Protein AF-A0A7X6Y8H6-F1 (afdb_monomer_lite)

Foldseek 3Di:
DDDPVVLVVVCVVQNVVQKDQDQVVQVVPQDDPVRHGGGDRIGGDHPDD

pLDDT: mean 90.93, std 6.45, range [70.19, 96.25]

Structure (mmCIF, N/CA/C/O backbone):
data_AF-A0A7X6Y8H6-F1
#
_entry.id   AF-A0A7X6Y8H6-F1
#
loop_
_atom_site.group_PDB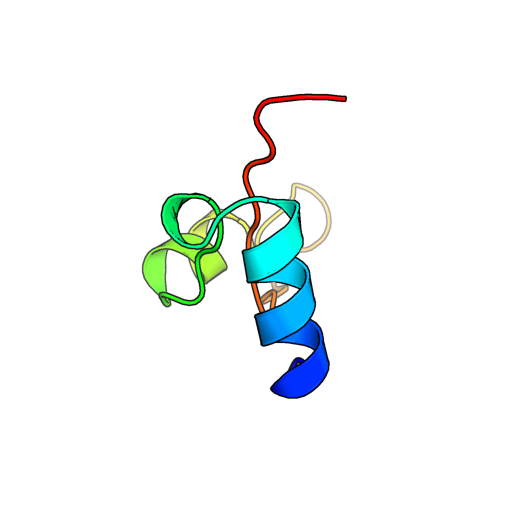
_atom_site.id
_atom_site.type_symbol
_atom_site.label_atom_id
_atom_site.label_alt_id
_atom_site.label_comp_id
_atom_site.label_asym_id
_atom_site.label_entity_id
_atom_site.label_seq_id
_atom_site.pdbx_PDB_ins_code
_atom_site.Cartn_x
_atom_site.Cartn_y
_atom_site.Cartn_z
_atom_site.occupancy
_atom_site.B_iso_or_equiv
_atom_site.auth_seq_id
_atom_site.auth_comp_id
_atom_site.auth_asym_id
_atom_site.auth_atom_id
_atom_site.pdbx_PDB_model_num
ATOM 1 N N . MET A 1 1 ? -5.534 -2.689 -9.654 1.00 79.00 1 MET A N 1
ATOM 2 C CA . MET A 1 1 ? -6.227 -1.538 -9.054 1.00 79.00 1 MET A CA 1
ATOM 3 C C . MET A 1 1 ? -7.022 -2.028 -7.869 1.00 79.00 1 MET A C 1
ATOM 5 O O . MET A 1 1 ? -7.995 -2.754 -8.049 1.00 79.00 1 MET A O 1
ATOM 9 N N . ILE A 1 2 ? -6.546 -1.686 -6.675 1.00 88.94 2 ILE A N 1
ATOM 10 C CA . ILE A 1 2 ? -7.158 -2.079 -5.412 1.00 88.94 2 ILE A CA 1
ATOM 11 C C . ILE A 1 2 ? -8.589 -1.544 -5.332 1.00 88.94 2 ILE A C 1
ATOM 13 O O . ILE A 1 2 ? -8.872 -0.421 -5.751 1.00 88.94 2 ILE A O 1
ATOM 17 N N . ASP A 1 3 ? -9.488 -2.365 -4.800 1.00 95.06 3 ASP A N 1
ATOM 18 C CA . ASP A 1 3 ? -10.863 -1.962 -4.540 1.00 95.06 3 ASP A CA 1
ATOM 19 C C . ASP A 1 3 ? -10.924 -0.827 -3.499 1.00 95.06 3 ASP A C 1
ATOM 21 O O . ASP A 1 3 ? -10.145 -0.786 -2.540 1.00 95.06 3 ASP A O 1
ATOM 25 N N . SER A 1 4 ? -11.868 0.102 -3.668 1.00 93.69 4 SER A N 1
ATOM 26 C CA . SER A 1 4 ? -11.995 1.263 -2.782 1.00 93.69 4 SER A CA 1
ATOM 27 C C . SER A 1 4 ? -12.361 0.892 -1.346 1.00 93.69 4 SER A C 1
ATOM 29 O O . SER A 1 4 ? -11.880 1.541 -0.417 1.00 93.69 4 SER A O 1
ATOM 31 N N . ALA A 1 5 ? -13.177 -0.148 -1.136 1.00 95.94 5 ALA A N 1
ATOM 32 C CA . ALA A 1 5 ? -13.531 -0.588 0.209 1.00 95.94 5 ALA A CA 1
ATOM 33 C C . ALA A 1 5 ? -12.329 -1.255 0.890 1.00 95.94 5 ALA A C 1
ATOM 35 O O . ALA A 1 5 ? -12.065 -0.997 2.066 1.00 95.94 5 ALA A O 1
ATOM 36 N N . ALA A 1 6 ? -11.548 -2.033 0.134 1.00 95.19 6 ALA A N 1
ATOM 37 C CA . ALA A 1 6 ? -10.290 -2.589 0.621 1.00 95.19 6 ALA A CA 1
ATOM 38 C C . ALA A 1 6 ? -9.293 -1.485 1.018 1.00 95.19 6 ALA A C 1
ATOM 40 O O . ALA A 1 6 ? -8.730 -1.537 2.111 1.00 95.19 6 ALA A O 1
ATOM 41 N N . LEU A 1 7 ? -9.122 -0.447 0.192 1.00 95.12 7 LEU A N 1
ATOM 42 C CA . LEU A 1 7 ? -8.228 0.673 0.505 1.00 95.12 7 LEU A CA 1
ATOM 43 C C . LEU A 1 7 ? -8.672 1.452 1.752 1.00 95.12 7 LEU A C 1
ATOM 45 O O . LEU A 1 7 ? -7.828 1.812 2.572 1.00 95.12 7 LEU A O 1
ATOM 49 N N . SER A 1 8 ? -9.974 1.705 1.915 1.00 96.25 8 SER A N 1
ATOM 50 C CA . SER A 1 8 ? -10.503 2.355 3.122 1.00 96.25 8 SER A CA 1
ATOM 51 C C . SER A 1 8 ? -10.181 1.545 4.373 1.00 96.25 8 SER A C 1
ATOM 53 O O . SER A 1 8 ? -9.676 2.096 5.347 1.00 96.25 8 SER A O 1
ATOM 55 N N . ARG A 1 9 ? -10.362 0.223 4.315 1.00 96.19 9 ARG A N 1
ATOM 56 C CA . ARG A 1 9 ? -10.062 -0.658 5.446 1.00 96.19 9 ARG A CA 1
ATOM 57 C C . ARG A 1 9 ? -8.571 -0.712 5.773 1.00 96.19 9 ARG A C 1
ATOM 59 O O . ARG A 1 9 ? -8.203 -0.760 6.938 1.00 96.19 9 ARG A O 1
ATOM 66 N N . VAL A 1 10 ? -7.704 -0.651 4.765 1.00 94.44 10 VAL A N 1
ATOM 67 C CA . VAL A 1 10 ? -6.253 -0.544 4.979 1.00 94.44 10 VAL A CA 1
ATOM 68 C C . VAL A 1 10 ? -5.908 0.770 5.684 1.00 94.44 10 VAL A C 1
ATOM 70 O O . VAL A 1 10 ? -5.196 0.743 6.684 1.00 94.44 10 VAL A O 1
ATOM 73 N N . LYS A 1 11 ? -6.467 1.903 5.236 1.00 95.44 11 LYS A N 1
ATOM 74 C CA . LYS A 1 11 ? -6.270 3.213 5.884 1.00 95.44 11 LYS A CA 1
ATOM 75 C C . LYS A 1 11 ? -6.762 3.243 7.331 1.00 95.44 11 LYS A C 1
ATOM 77 O O . LYS A 1 11 ? -6.133 3.898 8.152 1.00 95.44 11 LYS A O 1
ATOM 82 N N . GLU A 1 12 ? -7.847 2.539 7.649 1.00 96.25 12 GLU A N 1
ATOM 83 C CA . GLU A 1 12 ? -8.327 2.384 9.030 1.00 96.25 12 GLU A CA 1
ATOM 84 C C . GLU A 1 12 ? -7.335 1.611 9.909 1.00 96.25 12 GLU A C 1
ATOM 86 O O . GLU A 1 12 ? -7.168 1.950 11.076 1.00 96.25 12 GLU A O 1
ATOM 91 N N . ILE A 1 13 ? -6.672 0.588 9.360 1.00 94.25 13 ILE A N 1
ATOM 92 C CA . ILE A 1 13 ? -5.741 -0.267 10.111 1.00 94.25 13 ILE A CA 1
ATOM 93 C C . ILE A 1 13 ? -4.411 0.443 10.364 1.00 94.25 13 ILE A C 1
ATOM 95 O O . ILE A 1 13 ? -3.930 0.452 11.494 1.00 94.25 13 ILE A O 1
ATOM 99 N N . VAL A 1 14 ? -3.790 0.996 9.317 1.00 94.62 14 VAL A N 1
ATOM 100 C CA . VAL A 1 14 ? -2.426 1.549 9.420 1.00 94.62 14 VAL A CA 1
ATOM 101 C C . VAL A 1 14 ? -2.392 3.065 9.603 1.00 94.62 14 VAL A C 1
ATOM 103 O O . VAL A 1 14 ? -1.322 3.616 9.835 1.00 94.62 14 VAL A O 1
ATOM 106 N N . GLY A 1 15 ? -3.535 3.742 9.509 1.00 95.06 15 GLY A N 1
ATOM 107 C CA . GLY A 1 15 ? -3.626 5.199 9.466 1.00 95.06 15 GLY A CA 1
ATOM 108 C C . GLY A 1 15 ? -3.515 5.740 8.030 1.00 95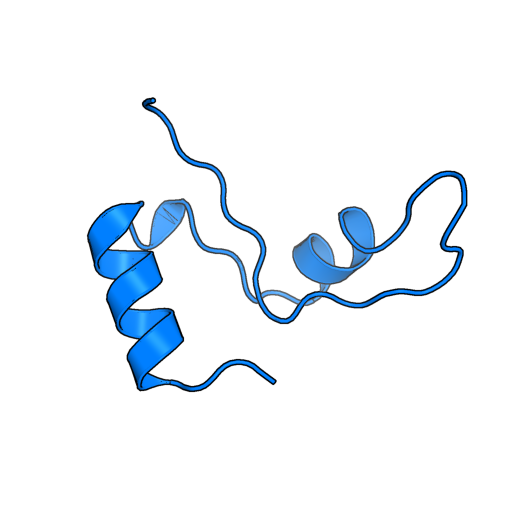.06 15 GLY A C 1
ATOM 109 O O . GLY A 1 15 ? -2.727 5.234 7.220 1.00 95.06 15 GLY A O 1
ATOM 110 N N . PRO A 1 16 ? -4.305 6.764 7.660 1.00 94.31 16 PRO A N 1
ATOM 111 C CA . PRO A 1 16 ? -4.298 7.328 6.310 1.00 94.31 16 PRO A CA 1
ATOM 112 C C . PRO A 1 16 ? -2.956 7.964 5.919 1.00 94.31 16 PRO A C 1
ATOM 114 O O . PRO A 1 16 ? -2.592 7.925 4.745 1.00 94.31 16 PRO A O 1
ATOM 117 N N . GLU A 1 17 ? -2.212 8.518 6.874 1.00 95.44 17 GLU A N 1
ATOM 118 C CA . GLU A 1 17 ? -0.885 9.113 6.692 1.00 95.44 17 GLU A CA 1
ATOM 119 C C . GLU A 1 17 ? 0.190 8.089 6.308 1.00 95.44 17 GLU A C 1
ATOM 121 O O . GLU A 1 17 ? 1.158 8.439 5.635 1.00 95.44 17 GLU A O 1
ATOM 126 N N . ASN A 1 18 ? -0.029 6.822 6.667 1.00 95.56 18 ASN A N 1
ATOM 127 C CA . ASN A 1 18 ? 0.861 5.704 6.372 1.00 95.56 18 ASN A CA 1
ATOM 128 C C . ASN A 1 18 ? 0.453 4.951 5.097 1.00 95.56 18 ASN A C 1
ATOM 130 O O . ASN A 1 18 ? 1.039 3.914 4.789 1.00 95.56 18 ASN A O 1
ATOM 134 N N . CYS A 1 19 ? -0.548 5.445 4.359 1.00 95.94 19 CYS A N 1
ATOM 135 C CA . CYS A 1 19 ? -1.020 4.875 3.099 1.00 95.94 19 CYS A CA 1
ATOM 136 C C . CYS A 1 19 ? -0.751 5.826 1.931 1.00 95.94 19 CYS A C 1
ATOM 138 O O . CYS A 1 19 ? -1.356 6.895 1.831 1.00 95.94 19 CYS A O 1
ATOM 140 N N . HIS A 1 20 ? 0.070 5.404 0.971 1.00 95.50 20 HIS A N 1
ATOM 141 C CA . HIS A 1 20 ? 0.411 6.217 -0.192 1.00 95.50 20 HIS A CA 1
ATOM 142 C C . HIS A 1 20 ? -0.088 5.595 -1.494 1.00 95.50 20 HIS A C 1
ATOM 144 O O . HIS A 1 20 ? 0.266 4.473 -1.847 1.00 95.50 20 HIS A O 1
ATOM 150 N N . THR A 1 21 ? -0.858 6.380 -2.244 1.00 94.56 21 THR A N 1
ATOM 151 C CA . THR A 1 21 ? -1.318 6.065 -3.608 1.00 94.56 21 THR A CA 1
ATOM 152 C C . THR A 1 21 ? -0.775 7.058 -4.645 1.00 94.56 21 THR A C 1
ATOM 154 O O . THR A 1 21 ? -1.167 7.038 -5.808 1.00 94.56 21 THR A O 1
ATOM 157 N N . GLY A 1 22 ? 0.102 7.978 -4.227 1.00 93.81 22 GLY A N 1
ATOM 158 C CA . GLY A 1 22 ? 0.723 8.966 -5.107 1.00 93.81 22 GLY A CA 1
ATOM 159 C C . GLY A 1 22 ? 1.772 8.327 -6.014 1.00 93.81 22 GLY A C 1
ATOM 160 O O . GLY A 1 22 ? 2.592 7.537 -5.546 1.00 93.81 22 GLY A O 1
ATOM 161 N N . LYS A 1 23 ? 1.777 8.705 -7.299 1.00 91.94 23 LYS A N 1
ATOM 162 C CA . LYS A 1 23 ? 2.628 8.093 -8.338 1.00 91.94 23 LYS A CA 1
ATOM 163 C C . LYS A 1 23 ? 4.104 8.009 -7.953 1.00 91.94 23 LYS A C 1
ATOM 165 O O . LYS A 1 23 ? 4.726 6.989 -8.207 1.00 91.94 23 LYS A O 1
ATOM 170 N N . GLU A 1 24 ? 4.646 9.045 -7.319 1.00 92.94 24 GLU A N 1
ATOM 171 C CA . GLU A 1 24 ? 6.053 9.082 -6.902 1.00 92.94 24 GLU A CA 1
ATOM 172 C C . GLU A 1 24 ? 6.402 7.932 -5.952 1.00 92.94 24 GLU A C 1
ATOM 174 O O . GLU A 1 24 ? 7.371 7.210 -6.174 1.00 92.94 24 GLU A O 1
ATOM 179 N N . LYS A 1 25 ? 5.568 7.706 -4.930 1.00 93.56 25 LYS A N 1
ATOM 180 C CA . LYS A 1 25 ? 5.762 6.624 -3.957 1.00 93.56 25 LYS A CA 1
ATOM 181 C C . LYS A 1 25 ? 5.557 5.253 -4.592 1.00 93.56 25 LYS A C 1
ATOM 183 O O . LYS A 1 25 ? 6.345 4.352 -4.332 1.00 93.56 25 LYS A O 1
ATOM 188 N N . LEU A 1 26 ? 4.539 5.106 -5.440 1.00 92.88 26 LEU A N 1
ATOM 189 C CA . LEU A 1 26 ? 4.284 3.842 -6.136 1.00 92.88 26 LEU A CA 1
ATOM 190 C C . LEU A 1 26 ? 5.456 3.458 -7.046 1.00 92.88 26 LEU A C 1
ATOM 192 O O . LEU A 1 26 ? 5.856 2.302 -7.061 1.00 92.88 26 LEU A O 1
ATOM 196 N N . LEU A 1 27 ? 6.032 4.429 -7.762 1.00 91.38 27 LEU A N 1
ATOM 197 C CA . LEU A 1 27 ? 7.180 4.200 -8.634 1.00 91.38 27 LEU A CA 1
ATOM 198 C C . LEU A 1 27 ? 8.421 3.823 -7.831 1.00 91.38 27 LEU A C 1
ATOM 200 O O . LEU A 1 27 ? 9.014 2.793 -8.110 1.00 91.38 27 LEU A O 1
ATOM 204 N N . VAL A 1 28 ? 8.797 4.603 -6.813 1.00 91.12 28 VAL A N 1
ATOM 205 C CA . VAL A 1 28 ? 10.016 4.338 -6.023 1.00 91.12 28 VAL A CA 1
ATOM 206 C C . VAL A 1 28 ? 9.993 2.955 -5.365 1.00 91.12 28 VAL A C 1
ATOM 208 O O . VAL A 1 28 ? 11.035 2.318 -5.252 1.00 91.12 28 VAL A O 1
ATOM 211 N N . HIS A 1 29 ? 8.814 2.477 -4.967 1.00 91.12 29 HIS A N 1
ATOM 212 C CA . HIS A 1 29 ? 8.644 1.180 -4.306 1.00 91.12 29 HIS A CA 1
ATOM 213 C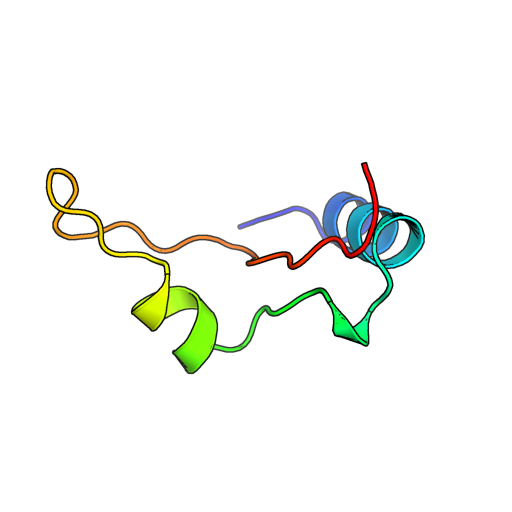 C . HIS A 1 29 ? 8.131 0.068 -5.237 1.00 91.12 29 HIS A C 1
ATOM 215 O O . HIS A 1 29 ? 7.775 -1.006 -4.761 1.00 91.12 29 HIS A O 1
ATOM 221 N N . GLY A 1 30 ? 8.071 0.318 -6.545 1.00 89.12 30 GLY A N 1
ATOM 222 C CA . GLY A 1 30 ? 7.641 -0.653 -7.552 1.00 89.12 30 GLY A CA 1
ATOM 223 C C . GLY A 1 30 ? 8.780 -1.442 -8.205 1.00 89.12 30 GLY A C 1
ATOM 224 O O . GLY A 1 30 ? 8.537 -2.395 -8.941 1.00 89.12 30 GLY A O 1
ATOM 225 N N . PHE A 1 31 ? 10.029 -1.063 -7.940 1.00 86.31 31 PHE A N 1
ATOM 226 C CA . PHE A 1 31 ? 11.205 -1.741 -8.478 1.00 86.31 31 PHE A CA 1
ATOM 227 C C . PHE A 1 31 ? 11.861 -2.589 -7.396 1.00 86.31 31 PHE A C 1
ATOM 229 O O . PHE A 1 31 ? 12.094 -2.115 -6.283 1.00 86.31 31 PHE A O 1
ATOM 236 N N . ASP A 1 32 ? 12.225 -3.818 -7.748 1.00 85.38 32 ASP A N 1
ATOM 237 C CA . ASP A 1 32 ? 13.153 -4.616 -6.957 1.00 85.38 32 ASP A CA 1
ATOM 238 C C . ASP A 1 32 ? 14.293 -5.156 -7.839 1.00 85.38 32 ASP A C 1
ATOM 240 O O . ASP A 1 32 ? 14.326 -4.942 -9.052 1.00 85.38 32 ASP A O 1
ATOM 244 N N . ALA A 1 33 ? 15.274 -5.820 -7.223 1.00 82.88 33 ALA A N 1
ATOM 245 C CA . ALA A 1 33 ? 16.454 -6.338 -7.922 1.00 82.88 33 ALA A CA 1
ATOM 246 C C . ALA A 1 33 ? 16.134 -7.399 -9.002 1.00 82.88 33 ALA A C 1
ATOM 248 O O . ALA A 1 33 ? 17.000 -7.743 -9.804 1.00 82.88 33 ALA A O 1
ATOM 249 N N . THR A 1 34 ? 14.914 -7.932 -9.008 1.00 84.94 34 THR A N 1
ATOM 250 C CA . THR A 1 34 ? 14.447 -9.066 -9.816 1.00 84.94 34 THR A CA 1
ATOM 251 C C . THR A 1 34 ? 13.236 -8.737 -10.698 1.00 84.94 34 THR A C 1
ATOM 253 O O . THR A 1 34 ? 13.066 -9.345 -11.753 1.00 84.94 34 THR A O 1
ATOM 256 N N . LEU A 1 35 ? 12.421 -7.755 -10.309 1.00 79.31 35 LEU A N 1
ATOM 257 C CA . LEU A 1 35 ? 11.229 -7.268 -10.989 1.00 79.31 35 LEU A CA 1
ATOM 258 C C . LEU A 1 35 ? 11.500 -5.846 -11.486 1.00 79.31 35 LEU A C 1
ATOM 260 O O . LEU A 1 35 ? 11.327 -4.871 -10.750 1.00 79.31 35 LEU A O 1
ATOM 264 N N . PRO A 1 36 ? 11.917 -5.709 -12.756 1.00 70.19 36 PRO A N 1
ATOM 265 C CA . PRO A 1 36 ? 12.294 -4.419 -13.309 1.00 70.19 36 PRO A CA 1
ATOM 266 C C . PRO A 1 36 ? 11.098 -3.501 -13.564 1.00 70.19 36 PRO A C 1
ATOM 268 O O . PRO A 1 36 ? 11.324 -2.321 -13.791 1.00 70.19 36 PRO A O 1
ATOM 271 N N . GLN A 1 37 ? 9.855 -4.002 -13.571 1.00 70.44 37 GLN A N 1
ATOM 272 C CA . GLN A 1 37 ? 8.643 -3.180 -13.669 1.00 70.44 37 GLN A CA 1
ATOM 273 C C . GLN A 1 37 ? 7.463 -3.850 -12.959 1.00 70.44 37 GLN A C 1
ATOM 275 O O . GLN A 1 37 ? 6.812 -4.741 -13.506 1.00 70.44 37 GLN A O 1
ATOM 280 N N . PHE A 1 38 ? 7.151 -3.374 -11.759 1.00 84.88 38 PHE A N 1
ATOM 281 C CA . PHE A 1 38 ? 5.883 -3.619 -11.086 1.00 84.88 38 PHE A CA 1
ATOM 282 C C . PHE A 1 38 ? 5.379 -2.282 -10.536 1.00 84.88 38 PHE A C 1
ATOM 284 O O . PHE A 1 38 ? 6.164 -1.460 -10.080 1.00 84.88 38 PHE A O 1
ATOM 291 N N . LEU A 1 39 ? 4.080 -2.005 -10.625 1.00 89.75 39 LEU A N 1
ATOM 292 C CA . LEU A 1 39 ? 3.515 -0.788 -10.041 1.00 89.75 39 LEU A CA 1
ATOM 293 C C . LEU A 1 39 ? 2.455 -1.199 -9.020 1.00 89.75 39 LEU A C 1
ATOM 295 O O . LEU A 1 39 ? 1.395 -1.680 -9.427 1.00 89.75 39 LEU A O 1
ATOM 299 N N . PRO A 1 40 ? 2.727 -1.050 -7.713 1.00 92.25 40 PRO A N 1
ATOM 300 C CA . PRO A 1 40 ? 1.745 -1.368 -6.693 1.00 92.25 40 PRO A CA 1
ATOM 301 C C . PRO A 1 40 ? 0.568 -0.392 -6.76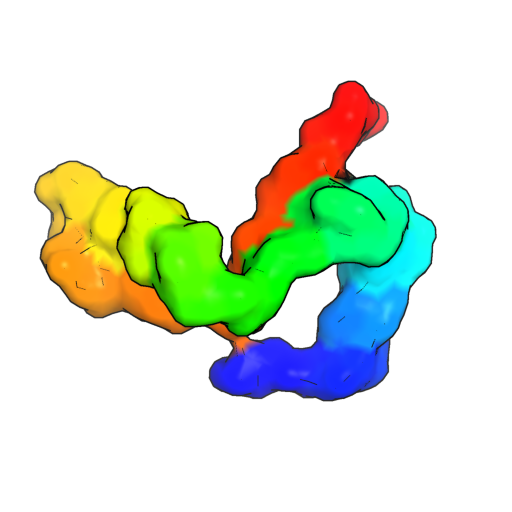1 1.00 92.25 40 PRO A C 1
ATOM 303 O O . PRO A 1 40 ? 0.715 0.763 -7.156 1.00 92.25 40 PRO A O 1
ATOM 306 N N . ASP A 1 41 ? -0.601 -0.847 -6.316 1.00 93.56 41 ASP A N 1
ATOM 307 C CA . ASP A 1 41 ? -1.789 0.006 -6.205 1.00 93.56 41 ASP A CA 1
ATOM 308 C C . ASP A 1 41 ? -1.735 0.926 -4.966 1.00 93.56 41 ASP A C 1
ATOM 310 O O . ASP A 1 41 ? -2.332 2.004 -4.950 1.00 93.56 41 ASP A O 1
ATOM 314 N N . VAL A 1 42 ? -1.021 0.504 -3.917 1.00 94.69 42 VAL A N 1
ATOM 315 C CA . VAL A 1 42 ? -0.823 1.241 -2.662 1.00 94.69 42 VAL A CA 1
ATOM 316 C C . VAL A 1 42 ? 0.486 0.805 -2.001 1.00 94.69 42 VAL A C 1
ATOM 318 O O . VAL A 1 42 ? 0.860 -0.364 -2.069 1.00 94.69 42 VAL A O 1
ATOM 321 N N . VAL A 1 43 ? 1.172 1.738 -1.342 1.00 95.25 43 VAL A N 1
ATOM 322 C CA . VAL A 1 43 ? 2.343 1.475 -0.491 1.00 95.25 43 VAL A CA 1
ATOM 323 C C . VAL A 1 43 ? 1.988 1.852 0.944 1.00 95.25 43 VAL A C 1
ATOM 325 O O . VAL A 1 43 ? 1.465 2.944 1.173 1.00 95.25 43 VAL A O 1
ATOM 328 N N . VAL A 1 44 ? 2.265 0.960 1.899 1.00 95.81 44 VAL A N 1
ATOM 329 C CA . VAL A 1 44 ? 1.928 1.144 3.319 1.00 95.81 44 VAL A CA 1
ATOM 330 C C . VAL A 1 44 ? 3.166 1.115 4.214 1.00 95.81 44 VAL A C 1
ATOM 332 O O . VAL A 1 44 ? 4.060 0.298 4.001 1.00 95.81 44 VAL A O 1
ATOM 335 N N . PHE A 1 45 ? 3.200 1.980 5.229 1.00 95.50 45 PHE A N 1
ATOM 336 C CA . PHE A 1 45 ? 4.272 2.057 6.230 1.00 95.50 45 PHE A CA 1
ATOM 337 C C . PHE A 1 45 ? 3.715 1.843 7.647 1.00 95.50 45 PHE A C 1
ATOM 339 O O . PHE A 1 45 ? 3.459 2.812 8.358 1.00 95.50 45 PHE A O 1
ATOM 346 N N . PRO A 1 46 ? 3.479 0.591 8.076 1.00 93.44 46 PRO A N 1
ATOM 347 C CA . PRO A 1 46 ? 2.997 0.318 9.427 1.00 93.44 46 PRO A CA 1
ATOM 348 C C . PRO A 1 46 ? 4.047 0.707 10.480 1.00 93.44 46 PRO A C 1
ATOM 350 O O . PRO A 1 46 ? 5.246 0.520 10.276 1.00 93.44 46 PRO A O 1
ATOM 353 N N . VAL A 1 47 ? 3.590 1.228 11.621 1.00 93.00 47 VAL A N 1
ATOM 354 C CA . VAL A 1 47 ? 4.461 1.712 12.713 1.00 93.00 47 VAL A CA 1
ATOM 355 C C . VAL A 1 47 ? 4.629 0.665 13.825 1.00 93.00 47 VAL A C 1
ATOM 357 O O . VAL A 1 47 ? 5.566 0.734 14.617 1.00 93.00 47 VAL A O 1
ATOM 360 N N . THR A 1 48 ? 3.745 -0.331 13.877 1.00 87.31 48 THR A N 1
ATOM 361 C CA . THR A 1 48 ? 3.714 -1.380 14.906 1.00 87.31 48 THR A CA 1
ATOM 362 C C . THR A 1 48 ? 3.508 -2.755 14.273 1.00 87.31 48 THR A C 1
ATOM 364 O O . THR A 1 48 ? 2.995 -2.849 13.157 1.00 87.31 48 THR A O 1
ATOM 367 N N . THR A 1 49 ? 3.930 -3.810 14.978 1.00 76.00 49 THR A N 1
ATOM 368 C CA . THR A 1 49 ? 3.760 -5.221 14.578 1.00 76.00 49 THR A CA 1
ATOM 369 C C . THR A 1 49 ? 2.496 -5.819 15.177 1.00 76.00 49 THR A C 1
ATOM 371 O O . THR A 1 49 ? 2.199 -5.480 16.344 1.00 76.00 49 THR A O 1
#

Sequence (49 aa):
MIDSAALSRVKEIVGPENCHTGKEKLLVHGFDATLPQFLPDVVVFPVTT

Radius of gyration: 11.56 Å; chains: 1; bounding box: 30×18×29 Å

Secondary structure (DSSP, 8-state):
---HHHHHHHHHHH-GGGEE-SHHHHHHTS--SS-S----S-EE--S--

=== Feature glossary ===
A reading guide for the features in this record.

Start from the sequence.

  · Sequence gives the chain of amino acids in standard one-letter code (A=alanine, C=cysteine, …, Y=tyrosine), read N→C. It is the only feature that is directly encoded by the gene; all structural features are derived from the folded form of this sequence.

Fold it, and you get atomic coordinates and the backbone conformation that goes with them.

  · The mmCIF table is the protein's shape written out atom by atom. For each backbone N, Cα, C, and carbonyl O, it records an (x, y, z) coordinate triple in Å plus the residue type, chain letter, and residue number.

  · Backbone dihedral angles. Every residue except chain termini has a φ (preceding-C → N → Cα → C) and a ψ (N → Cα → C → next-N). They are reported in degrees following the IUPAC sign convention. Secondary structure is essentially a statement about which (φ, ψ) basin each residue occupies.

  · DSSP 8-state secondary structure assigns each residue one of H (α-helix), G (3₁₀-helix), I (π-helix), E (extended β-strand), B (isolated β-bridge), T (hydrogen-bonded turn), S (bend), or '-' (coil). The assignment is computed from backbone hydrogen-bond geometry via the Kabsch–Sander algorithm.

  · P-SEA three-state annotation labels each residue as helix, strand, or coil based purely on the geometry of the Cα trace. It serves as a fallback when the full backbone (and thus DSSP) is unavailable.

Summarize the fold with a handful of shape descriptors and a per-residue structural alphabet.

  · Radius of gyration (Rg) is the root-mean-square distance of Cα atoms from their centroid — a single number for overall size and compactness. A globular domain of N residues has Rg ≈ 2.2·N^0.38 Å; an extended or disordered chain has a much larger Rg. The Cα contact count is the number of residue pairs whose Cα atoms are within 8 Å and are more than four positions apart in sequence — a standard proxy for tertiary packi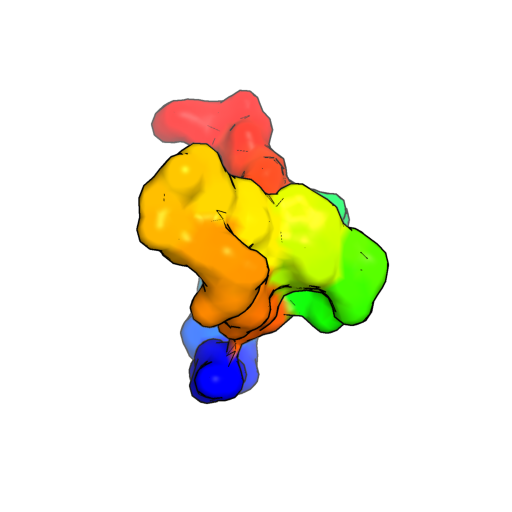ng density. The bounding box is the smallest axis-aligned box enclosing all Cα atoms.

  · Foldseek's 3Di representation compresses backbone geometry into a per-residue letter drawn from a learned twenty-state alphabet. It captures the tertiary interaction pattern around each residue — which residues are packed against it in space, regardless of where they are in sequence.

  · Accessible surface area quantifies burial. A residue with SASA near zero is packed into the hydrophobic core; one with SASA >100 Å² sits on the surface. Computed here via the Shrake–Rupley numerical algorithm with a 1.4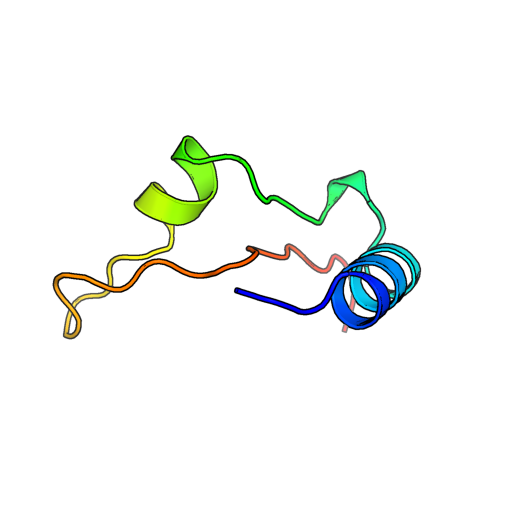 Å probe.

Ask how reliable the model is.

  · For AlphaFold models, the B-factor field carries pLDDT — the model's own estimate of local accuracy on a 0–100 scale. Regions with pLDDT<50 should be treated as essentially unmodeled; they often correspond to intrinsically disordered segments.

  · For experimental (PDB) structures, the B-factor (temperature factor) quantifies the positional spread of each atom in the crystal — a combination of thermal vibration and static disorder — in units of Å². High B-factors mark flexible loops or poorly resolved regions; low B-factors mark the rigid, well-ordered core.

  · PAE(i, j) answers: if I align the predicted and true structures on residue i, how far off (in Å) do I expect residue j to be? A block-diagonal PAE matrix with low values on the blocks and high values off-diagonal is the signature of a multi-domain protein with confidently predicted domains but uncertain inter-domain orientation.

Place it in context: what it resembles, what it is annotated as, and how it looks.

  · Structural nearest neighbors (via Foldseek easy-search vs the PDB). Reported per hit: target PDB id, E-value, and alignment TM-score. A TM-score above ~0.5 is the conventional threshold for 'same fold'.

  · Functional annotations link the protein to curated databases. InterPro entries identify conserved domains and families by matching the sequence against member-database signatures (Pfam, PROSITE, CDD, …). Gene Ontology (GO) terms describe molecular function, biological process, and cellular component in a controlled vocabulary. CATH places the structure in a hierarchical fold classification (Class/Architecture/Topology/Homologous-superfamily). The organism is the source species.

  · Plot images: a contact map (which residues are close in 3D, as an N×N binary image), a Ramachandran scatter (backbone torsion angles, revealing secondary-structure composition at a glance), and — for AlphaFold structures — a PAE heatmap (pairwise prediction confidence).

  · Structure images are PyMOL renders from six orthogonal camera directions. Cartoon representation draws helices as coils and strands as arrows; sticks shows the backbone as bonds; surface shows the solvent-excluded envelope. Rainbow coloring maps sequence position to hue (blue→red, N→C); chain coloring assigns a distinct color per polypeptide.